Protein AF-A0A954SIQ0-F1 (afdb_monomer_lite)

pLDDT: mean 86.34, std 18.65, range [38.25, 98.69]

Foldseek 3Di:
DCPLCVVPVDPLSCLVQQADVNLVVQCVVPPQWDQDPVRDTGGSSVVSQVVSCVVPVHHHHNCVSCVPDDDDPVPPDDPDDDDDPPPPPDPDPPDDDDDDDD

Secondary structure (DSSP, 8-state):
-GGGGGT--SGGGGGGTSSHHHHHHHHHHH-SEEE-TTS-EEEHHHHHHHHHHHHHSS---HHHHHTT----GGGT--------------------------

Structure (mmCIF, N/CA/C/O backbone):
data_AF-A0A954SIQ0-F1
#
_entry.id   AF-A0A954SIQ0-F1
#
loop_
_atom_site.group_PDB
_atom_site.id
_atom_site.type_symbol
_atom_site.label_atom_id
_atom_site.label_alt_id
_atom_site.label_comp_id
_atom_site.label_asym_id
_atom_site.label_entity_id
_atom_site.label_seq_id
_atom_site.pdbx_PDB_ins_code
_atom_site.Cartn_x
_atom_site.Cartn_y
_atom_site.Cartn_z
_atom_site.occupancy
_atom_site.B_iso_or_equiv
_atom_site.auth_seq_id
_atom_site.auth_comp_id
_atom_site.auth_asym_id
_atom_site.auth_atom_id
_atom_site.pdbx_PDB_model_num
ATOM 1 N N . PHE A 1 1 ? 2.089 -3.536 4.806 1.00 94.75 1 PHE A N 1
ATOM 2 C CA . PHE A 1 1 ? 2.608 -2.656 3.739 1.00 94.75 1 PHE A CA 1
ATOM 3 C C . PHE A 1 1 ? 4.112 -2.829 3.559 1.00 94.75 1 PHE A C 1
ATOM 5 O O . PHE A 1 1 ? 4.518 -3.296 2.507 1.00 94.75 1 PHE A O 1
ATOM 12 N N . ASP A 1 2 ? 4.912 -2.597 4.599 1.00 95.38 2 ASP A N 1
ATOM 13 C CA . ASP A 1 2 ? 6.381 -2.521 4.506 1.00 95.38 2 ASP A CA 1
ATOM 14 C C . ASP A 1 2 ? 7.158 -3.841 4.370 1.00 95.38 2 ASP A C 1
ATOM 16 O O . ASP A 1 2 ? 8.360 -3.806 4.127 1.00 95.38 2 ASP A O 1
ATOM 20 N N . GLU A 1 3 ? 6.514 -5.006 4.485 1.00 96.31 3 GLU A N 1
ATOM 21 C CA . GLU A 1 3 ? 7.169 -6.313 4.272 1.00 96.31 3 GLU A CA 1
ATOM 22 C C . GLU A 1 3 ? 7.861 -6.406 2.898 1.00 96.31 3 GLU A C 1
ATOM 24 O O . GLU A 1 3 ? 8.896 -7.055 2.767 1.00 96.31 3 GLU A O 1
ATOM 29 N N . SER A 1 4 ? 7.367 -5.680 1.886 1.00 95.44 4 SER A N 1
ATOM 30 C CA . SER A 1 4 ? 7.996 -5.609 0.563 1.00 95.44 4 SER A CA 1
ATOM 31 C C . SER A 1 4 ? 9.417 -5.030 0.575 1.00 95.44 4 SER A C 1
ATOM 33 O O . SER A 1 4 ? 10.168 -5.261 -0.377 1.00 95.44 4 SER A O 1
ATOM 35 N N . LYS A 1 5 ? 9.838 -4.360 1.659 1.00 96.00 5 LYS A N 1
ATOM 36 C CA . LYS A 1 5 ? 11.234 -3.945 1.879 1.00 96.00 5 LYS A CA 1
ATOM 37 C C . LYS A 1 5 ? 12.209 -5.124 1.875 1.00 96.00 5 LYS A C 1
ATOM 39 O O . LYS A 1 5 ? 13.370 -4.932 1.527 1.00 96.00 5 LYS A O 1
ATOM 44 N N . ALA A 1 6 ? 11.744 -6.335 2.199 1.00 97.56 6 ALA A N 1
ATOM 45 C CA . ALA A 1 6 ? 12.550 -7.553 2.115 1.00 97.56 6 ALA A CA 1
ATOM 46 C C . ALA A 1 6 ? 12.983 -7.889 0.674 1.00 97.56 6 ALA A C 1
ATOM 48 O O . ALA A 1 6 ? 13.980 -8.578 0.479 1.00 97.56 6 ALA A O 1
ATOM 49 N N . HIS A 1 7 ? 12.256 -7.394 -0.333 1.00 95.50 7 HIS A N 1
ATOM 50 C CA . HIS A 1 7 ? 12.580 -7.586 -1.748 1.00 95.50 7 HIS A CA 1
ATOM 51 C C . HIS A 1 7 ? 13.289 -6.374 -2.361 1.00 95.50 7 HIS A C 1
ATOM 53 O O . HIS A 1 7 ? 14.096 -6.536 -3.275 1.00 95.50 7 HIS A O 1
ATOM 59 N N . LEU A 1 8 ? 12.992 -5.160 -1.878 1.00 96.12 8 LEU A N 1
ATOM 60 C CA . LEU A 1 8 ? 13.594 -3.920 -2.367 1.00 96.12 8 LEU A CA 1
ATOM 61 C C . LEU A 1 8 ? 13.600 -2.851 -1.265 1.00 96.12 8 LEU A C 1
ATOM 63 O O . LEU A 1 8 ? 12.553 -2.375 -0.855 1.00 96.12 8 LEU A O 1
ATOM 67 N N . ALA A 1 9 ? 14.769 -2.443 -0.774 1.00 96.06 9 ALA A N 1
ATOM 68 C CA . ALA A 1 9 ? 14.849 -1.606 0.431 1.00 96.06 9 ALA A CA 1
ATOM 69 C C . ALA A 1 9 ? 14.590 -0.096 0.208 1.00 96.06 9 ALA A C 1
ATOM 71 O O . ALA A 1 9 ? 14.543 0.663 1.174 1.00 96.06 9 ALA A O 1
ATOM 72 N N . ASP A 1 10 ? 14.421 0.364 -1.035 1.00 96.38 10 ASP A N 1
ATOM 73 C CA . ASP A 1 10 ? 14.153 1.774 -1.363 1.00 96.38 10 ASP A CA 1
ATOM 74 C C . ASP A 1 10 ? 12.661 2.057 -1.606 1.00 96.38 10 ASP A C 1
ATOM 76 O O . ASP A 1 10 ? 11.835 1.150 -1.545 1.00 96.38 10 ASP A O 1
ATOM 80 N N . PHE A 1 11 ? 12.291 3.313 -1.892 1.00 95.75 11 PHE A N 1
ATOM 81 C CA . PHE A 1 11 ? 10.890 3.742 -2.030 1.00 95.75 11 PHE A CA 1
ATOM 82 C C . PHE A 1 11 ? 10.072 2.927 -3.043 1.00 95.75 11 PHE A C 1
ATOM 84 O O . PHE A 1 11 ? 8.848 2.886 -2.935 1.00 95.75 11 PHE A O 1
ATOM 91 N N . ARG A 1 12 ? 10.708 2.270 -4.019 1.00 95.94 12 ARG A N 1
ATOM 92 C CA . ARG A 1 12 ? 10.012 1.515 -5.066 1.00 95.94 12 ARG A CA 1
ATOM 93 C C . ARG A 1 12 ? 9.266 0.301 -4.518 1.00 95.94 12 ARG A C 1
ATOM 95 O O . ARG A 1 12 ? 8.315 -0.133 -5.158 1.00 95.94 12 ARG A O 1
ATOM 102 N N . HIS A 1 13 ? 9.597 -0.207 -3.325 1.00 97.06 13 HIS A N 1
ATOM 103 C CA . HIS A 1 13 ? 8.784 -1.255 -2.683 1.00 97.06 13 HIS A CA 1
ATOM 104 C C . HIS A 1 13 ? 7.340 -0.826 -2.438 1.00 97.06 13 HIS A C 1
ATOM 106 O O . HIS A 1 13 ? 6.454 -1.678 -2.342 1.00 97.06 13 HIS A O 1
ATOM 112 N N . ARG A 1 14 ? 7.103 0.486 -2.324 1.00 97.31 14 ARG A N 1
ATOM 113 C CA . ARG A 1 14 ? 5.774 1.060 -2.134 1.00 97.31 14 ARG A CA 1
ATOM 114 C C . ARG A 1 14 ? 4.873 0.760 -3.333 1.00 97.31 14 ARG A C 1
ATOM 116 O O . ARG A 1 14 ? 3.689 0.518 -3.143 1.00 97.31 14 ARG A O 1
ATOM 123 N N . ALA A 1 15 ? 5.431 0.621 -4.538 1.00 96.94 15 ALA A N 1
ATOM 124 C CA . ALA A 1 15 ? 4.675 0.237 -5.729 1.00 96.94 15 ALA A CA 1
ATOM 125 C C . ALA A 1 15 ? 3.985 -1.135 -5.619 1.00 96.94 15 ALA A C 1
ATOM 127 O O . ALA A 1 15 ? 3.042 -1.382 -6.360 1.00 96.94 15 ALA A O 1
ATOM 128 N N . LEU A 1 16 ? 4.426 -2.016 -4.709 1.00 96.19 16 LEU A N 1
ATOM 129 C CA . LEU A 1 16 ? 3.815 -3.335 -4.517 1.00 96.19 16 LEU A CA 1
ATOM 130 C C . LEU A 1 16 ? 2.526 -3.304 -3.688 1.00 96.19 16 LEU A C 1
ATOM 132 O O . LEU A 1 16 ? 1.711 -4.212 -3.826 1.00 96.19 16 LEU A O 1
ATOM 136 N N . ARG A 1 17 ? 2.389 -2.362 -2.740 1.00 96.94 17 ARG A N 1
ATOM 137 C CA . ARG A 1 17 ? 1.290 -2.391 -1.751 1.00 96.94 17 ARG A CA 1
ATOM 138 C C . ARG A 1 17 ? 0.760 -1.019 -1.319 1.00 96.94 17 ARG A C 1
ATOM 140 O O . ARG A 1 17 ? -0.286 -0.967 -0.687 1.00 96.94 17 ARG A O 1
ATOM 147 N N . HIS A 1 18 ? 1.408 0.095 -1.648 1.00 98.12 18 HIS A N 1
ATOM 148 C CA . HIS A 1 18 ? 0.919 1.449 -1.356 1.00 98.12 18 HIS A CA 1
ATOM 149 C C . HIS A 1 18 ? 0.084 1.981 -2.517 1.00 98.12 18 HIS A C 1
ATOM 151 O O . HIS A 1 18 ? 0.475 2.924 -3.195 1.00 98.12 18 HIS A O 1
ATOM 157 N N . HIS A 1 19 ? -1.046 1.329 -2.769 1.00 98.19 19 HIS A N 1
ATOM 158 C CA . HIS A 1 19 ? -2.089 1.724 -3.717 1.00 98.19 19 HIS A CA 1
ATOM 159 C C . HIS A 1 19 ? -3.409 1.056 -3.306 1.00 98.19 19 HIS A C 1
ATOM 161 O O . HIS A 1 19 ? -3.430 0.243 -2.378 1.00 98.19 19 HIS A O 1
ATOM 167 N N . SER A 1 20 ? -4.504 1.363 -4.005 1.00 96.81 20 SER A N 1
ATOM 168 C CA . SER A 1 20 ? -5.841 0.832 -3.693 1.00 96.81 20 SER A CA 1
ATOM 169 C C . SER A 1 20 ? -5.865 -0.688 -3.470 1.00 96.81 20 SER A C 1
ATOM 171 O O . SER A 1 20 ? -6.249 -1.127 -2.394 1.00 96.81 20 SER A O 1
ATOM 173 N N . GLU A 1 21 ? -5.400 -1.503 -4.421 1.00 97.25 21 GLU A N 1
ATOM 174 C CA . GLU A 1 21 ? -5.366 -2.973 -4.267 1.00 97.25 21 GLU A CA 1
ATOM 175 C C . GLU A 1 21 ? -4.590 -3.448 -3.019 1.00 97.25 21 GLU A C 1
ATOM 177 O O . GLU A 1 21 ? -5.038 -4.380 -2.357 1.00 97.25 21 GLU A O 1
ATOM 182 N N . GLY A 1 22 ? -3.500 -2.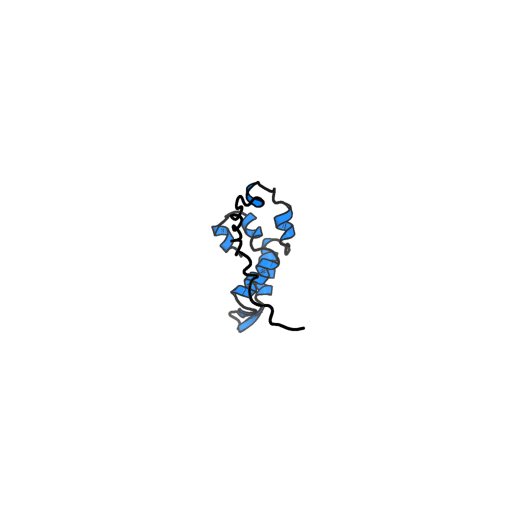788 -2.615 1.00 97.62 22 GLY A N 1
ATOM 183 C CA . GLY A 1 22 ? -2.788 -3.151 -1.384 1.00 97.62 22 GLY A CA 1
ATOM 184 C C . GLY A 1 22 ? -3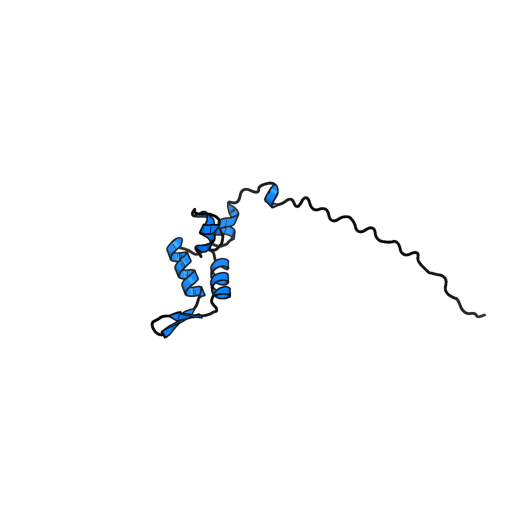.602 -2.912 -0.104 1.00 97.62 22 GLY A C 1
ATOM 185 O O . GLY A 1 22 ? -3.459 -3.654 0.868 1.00 97.62 22 GLY A O 1
ATOM 186 N N . ILE A 1 23 ? -4.519 -1.940 -0.115 1.00 98.44 23 ILE A N 1
ATOM 187 C CA . ILE A 1 23 ? -5.487 -1.708 0.971 1.00 98.44 23 ILE A CA 1
ATOM 188 C C . ILE A 1 23 ? -6.524 -2.839 1.017 1.00 98.44 23 ILE A C 1
ATOM 190 O O . ILE A 1 23 ? -6.851 -3.326 2.099 1.00 98.44 23 ILE A O 1
ATOM 194 N N . PHE A 1 24 ? -6.998 -3.307 -0.141 1.00 98.19 24 PHE A N 1
ATOM 195 C CA . PHE A 1 24 ? -7.884 -4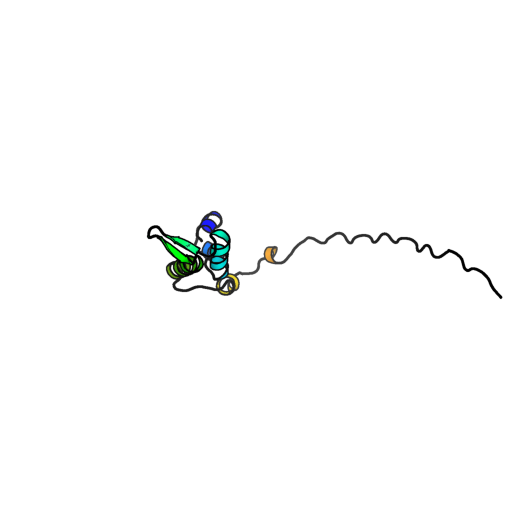.476 -0.210 1.00 98.19 24 PHE A CA 1
ATOM 196 C C . PHE A 1 24 ? -7.171 -5.759 0.228 1.00 98.19 24 PHE A C 1
ATOM 198 O O . PHE A 1 24 ? -7.757 -6.567 0.943 1.00 98.19 24 PHE A O 1
ATOM 205 N N . LEU A 1 25 ? -5.894 -5.925 -0.127 1.00 97.94 25 LEU A N 1
ATOM 206 C CA . LEU A 1 25 ? -5.079 -7.045 0.341 1.00 97.94 25 LEU A CA 1
ATOM 207 C C . LEU A 1 25 ? -4.910 -7.022 1.868 1.00 97.94 25 LEU A C 1
ATOM 209 O O . LEU A 1 25 ? -4.977 -8.070 2.503 1.00 97.94 25 LEU A O 1
ATOM 213 N N . CYS A 1 26 ? -4.730 -5.839 2.464 1.00 98.25 26 CYS A N 1
ATOM 214 C CA . CYS A 1 26 ? -4.694 -5.675 3.918 1.00 98.25 26 CYS A CA 1
ATOM 215 C C . CYS A 1 26 ? -5.976 -6.228 4.570 1.00 98.25 26 CYS A C 1
ATOM 217 O O . CYS A 1 26 ? -5.899 -7.051 5.478 1.00 98.25 26 CYS A O 1
ATOM 219 N N . GLU A 1 27 ? -7.152 -5.851 4.062 1.00 98.50 27 GLU A N 1
ATOM 220 C CA . GLU A 1 27 ? -8.429 -6.397 4.544 1.00 98.50 27 GLU A CA 1
ATOM 221 C C . GLU A 1 27 ? -8.545 -7.910 4.325 1.00 98.50 27 GLU A C 1
ATOM 223 O O . GLU A 1 27 ? -8.973 -8.629 5.221 1.00 98.50 27 GLU A O 1
ATOM 228 N N . ALA A 1 28 ? -8.131 -8.418 3.163 1.00 98.38 28 ALA A N 1
ATOM 229 C CA . ALA A 1 28 ? -8.191 -9.850 2.878 1.00 98.38 28 ALA A CA 1
ATOM 230 C C . ALA A 1 28 ? -7.345 -10.685 3.859 1.00 98.38 28 ALA A C 1
ATOM 232 O O . ALA A 1 28 ? -7.714 -11.811 4.181 1.00 98.38 28 ALA A O 1
ATOM 233 N N . ILE A 1 29 ? -6.227 -10.134 4.345 1.00 98.00 29 ILE A N 1
ATOM 234 C CA . ILE A 1 29 ? -5.324 -10.804 5.290 1.00 98.00 29 ILE A CA 1
ATOM 235 C C . ILE A 1 29 ? -5.827 -10.692 6.735 1.00 98.00 29 ILE A C 1
ATOM 237 O O . ILE A 1 29 ? -5.786 -11.674 7.473 1.00 98.00 29 ILE A O 1
ATOM 241 N N . PHE A 1 30 ? -6.275 -9.507 7.157 1.00 97.81 30 PHE A N 1
ATOM 242 C CA . PHE A 1 30 ? -6.596 -9.231 8.565 1.00 97.81 30 PHE A CA 1
ATOM 243 C C . PHE A 1 30 ? -8.098 -9.264 8.887 1.00 97.81 30 PHE A C 1
ATOM 245 O O . PHE A 1 30 ? -8.476 -9.130 10.050 1.00 97.81 30 PHE A O 1
ATOM 252 N N . GLY A 1 31 ? -8.953 -9.462 7.884 1.00 98.50 31 GLY A N 1
ATOM 253 C CA . GLY A 1 31 ? -10.407 -9.415 8.002 1.00 98.50 31 GLY A CA 1
ATOM 254 C C . GLY A 1 31 ? -10.985 -8.016 7.771 1.00 98.50 31 GLY A C 1
ATOM 255 O O . GLY A 1 31 ? -10.272 -7.038 7.567 1.00 98.50 31 GLY A O 1
ATOM 256 N N . THR A 1 32 ? -12.315 -7.906 7.809 1.00 98.50 32 THR A N 1
ATOM 257 C CA . THR A 1 32 ? -13.039 -6.648 7.540 1.00 98.50 32 THR A CA 1
ATOM 258 C C . THR A 1 32 ? -12.841 -5.598 8.630 1.00 98.50 32 THR A C 1
ATOM 260 O O . THR A 1 32 ? -12.858 -4.393 8.371 1.00 98.50 32 THR A O 1
ATOM 263 N N . THR A 1 33 ? -12.653 -6.047 9.868 1.00 98.69 33 THR A N 1
ATOM 264 C CA . THR A 1 33 ? -12.542 -5.196 11.053 1.00 98.69 33 THR A CA 1
ATOM 265 C C . THR A 1 33 ? -11.538 -5.767 12.040 1.00 98.69 33 THR A C 1
ATOM 267 O O . THR A 1 33 ? -11.408 -6.983 12.153 1.00 98.69 33 THR A O 1
ATOM 270 N N . LEU A 1 34 ? -10.916 -4.890 12.821 1.00 97.69 34 LEU A N 1
ATOM 271 C CA . LEU A 1 34 ? -10.128 -5.231 14.002 1.00 97.69 34 LEU A CA 1
ATOM 272 C C . LEU A 1 34 ? -10.695 -4.519 15.233 1.00 97.69 34 LEU A C 1
ATOM 274 O O . LEU A 1 34 ? -11.313 -3.463 15.106 1.00 97.69 34 LEU A O 1
ATOM 278 N N . THR A 1 35 ? -10.476 -5.074 16.422 1.00 98.25 35 THR A N 1
ATOM 279 C CA . THR A 1 35 ? -10.811 -4.406 17.686 1.00 98.25 35 THR A CA 1
ATOM 280 C C . THR A 1 35 ? -9.532 -3.852 18.297 1.00 98.25 35 THR A C 1
ATOM 282 O O . THR A 1 35 ? -8.578 -4.601 18.506 1.00 98.25 35 THR A O 1
ATOM 285 N N . ASN A 1 36 ? -9.485 -2.545 18.553 1.00 96.56 36 ASN A N 1
ATOM 286 C CA . ASN A 1 36 ? -8.318 -1.916 19.172 1.00 96.56 36 ASN A CA 1
ATOM 287 C C . ASN A 1 36 ? -8.283 -2.147 20.702 1.00 96.56 36 ASN A C 1
ATOM 289 O O . ASN A 1 36 ? -9.203 -2.724 21.284 1.00 96.56 36 ASN A O 1
ATOM 293 N N . SER A 1 37 ? -7.234 -1.659 21.371 1.00 97.44 37 SER A N 1
ATOM 294 C CA . SER A 1 37 ? -7.070 -1.771 22.831 1.00 97.44 37 SER A CA 1
ATOM 295 C C . SER A 1 37 ? -8.165 -1.076 23.647 1.00 97.44 37 SER A C 1
ATOM 297 O O . SER A 1 37 ? -8.388 -1.445 24.795 1.00 97.44 37 SER A O 1
ATOM 299 N N . ASP A 1 38 ? -8.868 -0.107 23.058 1.00 97.94 38 ASP A N 1
ATOM 300 C CA . ASP A 1 38 ? -9.981 0.607 23.694 1.00 97.94 38 ASP A CA 1
ATOM 301 C C . ASP A 1 38 ? -11.328 -0.113 23.495 1.00 97.94 38 ASP A C 1
ATOM 303 O O . ASP A 1 38 ? -12.383 0.447 23.794 1.00 97.94 38 ASP A O 1
ATOM 307 N N . GLY A 1 39 ? -11.324 -1.323 22.923 1.00 98.12 39 GLY A N 1
ATOM 308 C CA . GLY A 1 39 ? -12.535 -2.086 22.617 1.00 98.12 39 GLY A CA 1
ATOM 309 C C . GLY A 1 39 ? -13.328 -1.559 21.416 1.00 98.12 39 GLY A C 1
ATOM 310 O O . GLY A 1 39 ? -14.465 -1.979 21.203 1.00 98.12 39 GLY A O 1
ATOM 311 N N . LYS A 1 40 ? -12.764 -0.646 20.615 1.00 98.25 40 LYS A N 1
ATOM 312 C CA . LYS A 1 40 ? -13.435 -0.089 19.433 1.00 98.25 40 LYS A CA 1
ATOM 313 C C . LYS A 1 40 ? -13.216 -0.980 18.220 1.00 98.25 40 LYS A C 1
ATOM 315 O O . LYS A 1 40 ? -12.082 -1.337 17.908 1.00 98.25 40 LYS A O 1
ATOM 320 N N . VAL A 1 41 ? -14.300 -1.271 17.505 1.00 98.50 41 VAL A N 1
ATOM 321 C CA . VAL A 1 41 ? -14.274 -1.980 16.220 1.00 98.50 41 VAL A CA 1
ATOM 322 C C . VAL A 1 41 ? -13.929 -0.989 15.110 1.00 98.50 41 VAL A C 1
ATOM 324 O O . VAL A 1 41 ? -14.654 -0.019 14.892 1.00 98.50 41 VAL A O 1
ATOM 327 N N . ILE A 1 42 ? -12.821 -1.227 14.413 1.00 98.38 42 ILE A N 1
ATOM 328 C CA . ILE A 1 42 ? -12.265 -0.358 13.373 1.00 98.38 42 ILE A CA 1
ATOM 329 C C . ILE A 1 42 ? -12.203 -1.131 12.049 1.00 98.38 42 ILE A C 1
ATOM 331 O O . ILE A 1 42 ? -11.697 -2.255 12.035 1.00 98.38 42 ILE A O 1
ATOM 335 N N . PRO A 1 43 ? -12.658 -0.560 10.920 1.00 98.62 43 PRO A N 1
ATOM 336 C CA . PRO A 1 43 ? -12.469 -1.173 9.609 1.00 98.62 43 PRO A CA 1
ATOM 337 C C . PRO A 1 43 ? -10.983 -1.306 9.255 1.00 98.62 43 PRO A C 1
ATOM 339 O O . PRO A 1 43 ? -10.233 -0.334 9.345 1.00 98.62 43 PRO A O 1
ATOM 342 N N . VAL A 1 44 ? -10.546 -2.476 8.785 1.00 98.69 44 VAL A N 1
ATOM 343 C CA . VAL A 1 44 ? -9.131 -2.686 8.414 1.00 98.69 44 VAL A CA 1
ATOM 344 C C . VAL A 1 44 ? -8.724 -1.797 7.240 1.00 98.69 44 VAL A C 1
ATOM 346 O O . VAL A 1 44 ? -7.628 -1.232 7.238 1.00 98.69 44 VAL A O 1
ATOM 349 N N . ARG A 1 45 ? -9.624 -1.592 6.268 1.00 98.25 45 ARG A N 1
ATOM 350 C CA . ARG A 1 45 ? -9.368 -0.678 5.144 1.00 98.25 45 ARG A CA 1
ATOM 351 C C . ARG A 1 45 ? -9.093 0.747 5.602 1.00 98.25 45 ARG A C 1
ATOM 353 O O . ARG A 1 45 ? -8.218 1.378 5.029 1.00 98.25 45 ARG A O 1
ATOM 360 N N . PHE A 1 46 ? -9.757 1.222 6.657 1.00 98.38 46 PHE A N 1
ATOM 361 C CA . PHE A 1 46 ? -9.505 2.558 7.202 1.00 98.38 46 PHE A CA 1
ATOM 362 C C . PHE A 1 46 ? -8.054 2.699 7.683 1.00 98.38 46 PHE A C 1
ATOM 364 O O . PHE A 1 46 ? -7.391 3.683 7.369 1.00 98.38 46 PHE A O 1
ATOM 371 N N . VAL A 1 47 ? -7.526 1.679 8.366 1.00 98.31 47 VAL A N 1
ATOM 372 C CA . VAL A 1 47 ? -6.116 1.642 8.787 1.00 98.31 47 VAL A CA 1
ATOM 373 C C . VAL A 1 47 ? -5.180 1.616 7.576 1.00 98.31 47 VAL A C 1
ATOM 375 O O . VAL A 1 47 ? -4.188 2.339 7.552 1.00 98.31 47 VAL A O 1
ATOM 378 N N . GLY A 1 48 ? -5.506 0.827 6.547 1.00 98.44 48 GLY A N 1
ATOM 379 C CA . GLY A 1 48 ? -4.734 0.784 5.303 1.00 98.44 48 GLY A CA 1
ATOM 380 C C . GLY A 1 48 ? -4.729 2.116 4.542 1.00 98.44 48 GLY A C 1
ATOM 381 O O . GLY A 1 48 ? -3.678 2.561 4.090 1.00 98.44 48 GLY A O 1
ATOM 382 N N . GLU A 1 49 ? -5.880 2.779 4.424 1.00 98.62 49 GLU A N 1
ATOM 383 C CA . GLU A 1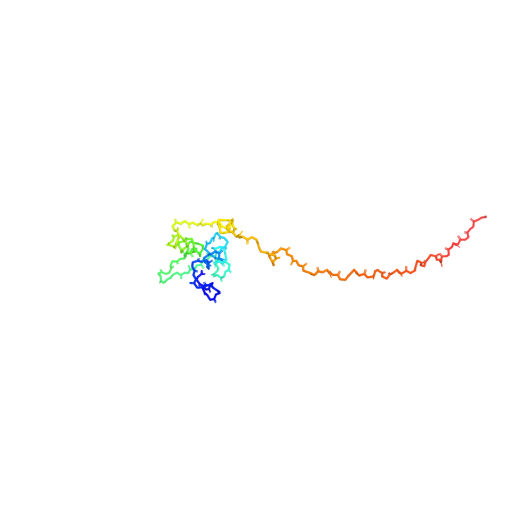 49 ? -5.996 4.105 3.810 1.00 98.62 49 GLU A CA 1
ATOM 384 C C . GLU A 1 49 ? -5.183 5.153 4.564 1.00 98.62 49 GLU A C 1
ATOM 386 O O . GLU A 1 49 ? -4.480 5.942 3.932 1.00 98.62 49 GLU A O 1
ATOM 391 N N . GLN A 1 50 ? -5.279 5.155 5.896 1.00 98.56 50 GLN A N 1
ATOM 392 C CA . GLN A 1 50 ? -4.521 6.064 6.746 1.00 98.56 50 GLN A CA 1
ATOM 393 C C . GLN A 1 50 ? -3.016 5.846 6.560 1.00 98.56 50 GLN A C 1
ATOM 395 O O . GLN A 1 50 ? -2.313 6.796 6.238 1.00 98.56 50 GLN A O 1
ATOM 400 N N . HIS A 1 51 ? -2.549 4.592 6.633 1.00 98.38 51 HIS A N 1
ATOM 401 C CA . HIS A 1 51 ? -1.146 4.225 6.399 1.00 98.38 51 HIS A CA 1
ATOM 402 C C . HIS A 1 51 ? -0.624 4.777 5.067 1.00 98.38 51 HIS A C 1
ATOM 404 O O . HIS A 1 51 ? 0.427 5.411 5.013 1.00 98.38 51 HIS A O 1
ATOM 410 N N . VAL A 1 52 ? -1.357 4.548 3.971 1.00 98.50 52 VAL A N 1
ATOM 411 C CA . VAL A 1 52 ? -0.927 4.989 2.634 1.00 98.50 52 VAL A CA 1
ATOM 412 C C . VAL A 1 52 ? -0.926 6.516 2.520 1.00 98.50 52 VAL A C 1
ATOM 414 O O . VAL A 1 52 ? 0.004 7.077 1.940 1.00 98.50 52 VAL A O 1
ATOM 417 N N . LYS A 1 53 ? -1.927 7.198 3.090 1.00 98.62 53 LYS A N 1
ATOM 418 C CA . LYS A 1 53 ? -1.992 8.668 3.112 1.00 98.62 53 LYS A CA 1
ATOM 419 C C . LYS A 1 53 ? -0.881 9.285 3.962 1.00 98.62 53 LYS A C 1
ATOM 421 O O . LYS A 1 53 ? -0.325 10.289 3.537 1.00 98.62 53 LYS A O 1
ATOM 426 N N . ASP A 1 54 ? -0.520 8.690 5.093 1.00 98.50 54 ASP A N 1
ATOM 427 C CA . ASP A 1 54 ? 0.587 9.176 5.928 1.00 98.50 54 ASP A CA 1
ATOM 428 C C . ASP A 1 54 ? 1.937 9.044 5.212 1.00 98.50 54 ASP A C 1
ATOM 430 O O . ASP A 1 54 ? 2.808 9.901 5.347 1.00 98.50 54 ASP A O 1
ATOM 434 N N . ASP A 1 55 ? 2.095 8.000 4.398 1.00 97.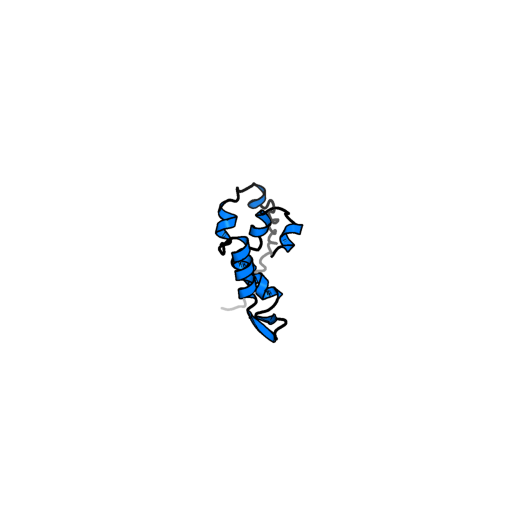56 55 ASP A N 1
ATOM 435 C CA . ASP A 1 55 ? 3.315 7.755 3.632 1.00 97.56 55 ASP A CA 1
ATOM 436 C C . ASP A 1 55 ? 3.445 8.623 2.366 1.00 97.56 55 ASP A C 1
ATOM 438 O O . ASP A 1 55 ? 4.563 8.979 1.984 1.00 97.56 55 ASP A O 1
ATOM 442 N N . LEU A 1 56 ? 2.335 8.910 1.673 1.00 97.88 56 LEU A N 1
ATOM 443 C CA . LEU A 1 56 ? 2.349 9.490 0.318 1.00 97.88 56 LEU A CA 1
ATOM 444 C C . LEU A 1 56 ? 1.542 10.788 0.164 1.00 97.88 56 LEU A C 1
ATOM 446 O O . LEU A 1 56 ? 1.622 11.434 -0.879 1.00 97.88 56 LEU A O 1
ATOM 450 N N . GLY A 1 57 ? 0.729 11.163 1.150 1.00 98.31 57 GLY A N 1
ATOM 451 C CA . GLY A 1 57 ? -0.208 12.292 1.092 1.00 98.31 57 GLY A CA 1
ATOM 452 C C . GLY A 1 57 ? -1.496 12.023 0.300 1.00 98.31 57 GLY A C 1
ATOM 453 O O . GLY A 1 57 ? -2.438 12.808 0.375 1.00 98.31 57 GLY A O 1
ATOM 454 N N . TRP A 1 58 ? -1.570 10.918 -0.446 1.00 98.38 58 TRP A N 1
ATOM 455 C CA . TRP A 1 58 ? -2.740 10.483 -1.216 1.00 98.38 58 TRP A CA 1
ATOM 456 C C . TRP A 1 58 ? -2.665 8.974 -1.501 1.00 98.38 58 TRP A C 1
ATOM 458 O O . TRP A 1 58 ? -1.654 8.335 -1.221 1.00 98.38 58 TRP A O 1
ATOM 468 N N . ILE A 1 59 ? -3.736 8.388 -2.045 1.00 98.44 59 ILE A N 1
ATOM 469 C CA . ILE A 1 59 ? -3.776 6.962 -2.403 1.00 98.44 59 ILE A CA 1
ATOM 470 C C . ILE A 1 59 ? -3.596 6.829 -3.920 1.00 98.44 59 ILE A C 1
ATOM 472 O O . ILE A 1 59 ? -4.544 7.123 -4.652 1.00 98.44 59 ILE A O 1
ATOM 476 N N . PRO A 1 60 ? -2.428 6.372 -4.407 1.00 97.81 60 PRO A N 1
ATOM 477 C CA . PRO A 1 60 ? -2.230 6.130 -5.827 1.00 97.81 60 PRO A CA 1
ATOM 478 C C . PRO A 1 60 ? -2.984 4.889 -6.302 1.00 97.81 60 PRO A C 1
ATOM 480 O O . PRO A 1 60 ? -3.355 3.992 -5.535 1.00 97.81 60 PRO A O 1
ATOM 483 N N . THR A 1 61 ? -3.187 4.822 -7.609 1.00 96.62 61 THR A N 1
ATOM 484 C CA . THR A 1 61 ? -3.605 3.612 -8.310 1.00 96.62 61 THR A CA 1
ATOM 485 C C . THR A 1 61 ? -2.385 2.777 -8.697 1.00 96.62 61 THR A C 1
ATOM 487 O O . THR A 1 61 ? -1.256 3.265 -8.743 1.00 96.62 61 THR A O 1
ATOM 490 N N . VAL A 1 62 ? -2.602 1.508 -9.052 1.00 95.75 62 VAL A N 1
ATOM 491 C CA . VAL A 1 62 ? -1.544 0.669 -9.642 1.00 95.75 62 VAL A CA 1
ATOM 492 C C . VAL A 1 62 ? -0.981 1.317 -10.914 1.00 95.75 62 VAL A C 1
ATOM 494 O O . VAL A 1 62 ? 0.226 1.308 -11.138 1.00 95.75 62 VAL A O 1
ATOM 497 N N . LYS A 1 63 ? -1.838 1.948 -11.729 1.00 96.94 63 LYS A N 1
ATOM 498 C CA . LYS A 1 63 ? -1.424 2.646 -12.953 1.00 96.94 63 LYS A CA 1
ATOM 499 C C . LYS A 1 63 ? -0.391 3.738 -12.667 1.00 96.94 63 LYS A C 1
ATOM 501 O O . LYS A 1 63 ? 0.565 3.850 -13.431 1.00 96.94 63 LYS A O 1
ATOM 506 N N . ASP A 1 64 ? -0.558 4.503 -11.588 1.00 96.69 64 ASP A N 1
ATOM 507 C CA . ASP A 1 64 ? 0.345 5.611 -11.253 1.00 96.69 64 ASP A CA 1
ATOM 508 C C . ASP A 1 64 ? 1.786 5.136 -11.036 1.00 96.69 64 ASP A C 1
ATOM 510 O O . ASP A 1 64 ? 2.731 5.821 -11.426 1.00 96.69 64 ASP A O 1
ATOM 514 N N . TRP A 1 65 ? 1.944 3.923 -10.502 1.00 95.62 65 TRP A N 1
ATOM 515 C CA . TRP A 1 65 ? 3.231 3.247 -10.373 1.00 95.62 65 TRP A CA 1
ATOM 516 C C . TRP A 1 65 ? 3.721 2.645 -11.695 1.00 95.62 65 TRP A C 1
ATOM 518 O O . TRP A 1 65 ? 4.869 2.859 -12.091 1.00 95.62 65 TRP A O 1
ATOM 528 N N . LEU A 1 66 ? 2.868 1.884 -12.390 1.00 95.19 66 LEU A N 1
ATOM 529 C CA . LEU A 1 66 ? 3.282 1.094 -13.555 1.00 95.19 66 LEU A CA 1
ATOM 530 C C . LEU A 1 66 ? 3.551 1.937 -14.809 1.00 95.19 66 LEU A C 1
ATOM 532 O O . LEU A 1 66 ? 4.337 1.514 -15.655 1.00 95.19 66 LEU A O 1
ATOM 536 N N . GLN A 1 67 ? 2.952 3.128 -14.936 1.00 96.31 67 GLN A N 1
ATOM 537 C CA . GLN A 1 67 ? 3.095 3.978 -16.130 1.00 96.31 67 GLN A CA 1
ATOM 538 C C . GLN A 1 67 ? 4.539 4.432 -16.408 1.00 96.31 67 GLN A C 1
ATOM 540 O O . GLN A 1 67 ? 4.842 4.867 -17.516 1.00 96.31 67 GLN A O 1
ATOM 545 N N . HIS A 1 68 ? 5.434 4.324 -15.423 1.00 93.56 68 HIS A N 1
ATOM 546 C CA . HIS A 1 68 ? 6.843 4.698 -15.551 1.00 93.56 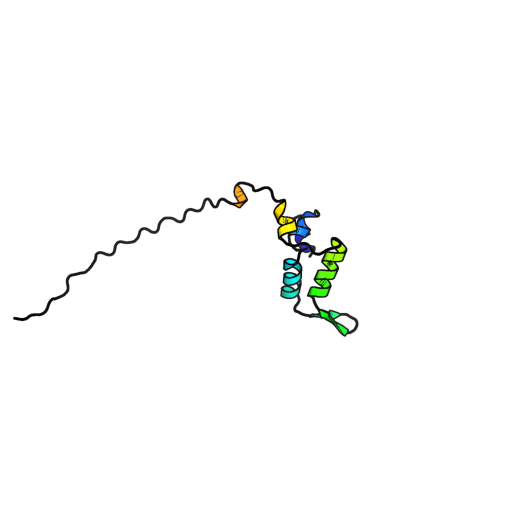68 HIS A CA 1
ATOM 547 C C . HIS A 1 68 ? 7.783 3.507 -15.801 1.00 93.56 68 HIS A C 1
ATOM 549 O O . HIS A 1 68 ? 8.988 3.710 -15.978 1.00 93.56 68 HIS A O 1
ATOM 555 N N . ILE A 1 69 ? 7.271 2.270 -15.836 1.00 94.88 69 ILE A N 1
ATOM 556 C CA . ILE A 1 69 ? 8.083 1.084 -16.131 1.00 94.88 69 ILE A CA 1
ATOM 557 C C . ILE A 1 69 ? 8.560 1.139 -17.582 1.00 94.88 69 ILE A C 1
ATOM 559 O O . ILE A 1 69 ? 7.762 1.240 -18.509 1.00 94.88 69 ILE A O 1
ATOM 563 N N . GLN A 1 70 ? 9.873 1.012 -17.775 1.00 95.38 70 GLN A N 1
ATOM 564 C CA . GLN A 1 70 ? 10.481 0.865 -19.095 1.00 95.38 70 GLN A CA 1
ATOM 565 C C . GLN A 1 70 ? 10.504 -0.617 -19.486 1.00 95.38 70 GLN A C 1
ATOM 567 O O . GLN A 1 70 ? 11.243 -1.383 -18.853 1.00 95.38 70 GLN A O 1
ATOM 572 N N . PRO A 1 71 ? 9.734 -1.046 -20.507 1.00 92.88 71 PRO A N 1
ATOM 573 C CA . PRO A 1 71 ? 9.649 -2.451 -20.879 1.00 92.88 71 PRO A CA 1
ATOM 574 C C . PRO A 1 71 ? 11.021 -3.041 -21.207 1.00 92.88 71 PRO A C 1
ATOM 576 O O . PRO A 1 71 ? 11.785 -2.476 -21.986 1.00 92.88 71 PRO A O 1
ATOM 579 N N . GLN A 1 72 ? 11.319 -4.202 -20.630 1.00 93.00 72 GLN A N 1
ATOM 580 C CA . GLN A 1 72 ? 12.524 -4.975 -20.920 1.00 93.00 72 GLN A CA 1
ATOM 581 C C . GLN A 1 72 ? 12.160 -6.268 -21.661 1.00 93.00 72 GLN A C 1
ATOM 583 O O . GLN A 1 72 ? 11.050 -6.777 -21.482 1.00 93.00 72 GLN A O 1
ATOM 588 N N . PRO A 1 73 ? 13.076 -6.858 -22.455 1.00 89.31 73 PRO A N 1
ATOM 589 C CA . PRO A 1 73 ? 12.777 -8.059 -23.240 1.00 89.31 73 PRO A CA 1
ATOM 590 C C . PRO A 1 73 ? 12.203 -9.233 -22.430 1.00 89.31 73 PRO A C 1
ATOM 592 O O . PRO A 1 73 ? 11.373 -9.980 -22.944 1.00 89.31 73 PRO A O 1
ATOM 595 N N . TRP A 1 74 ? 12.601 -9.377 -21.163 1.00 88.50 74 TRP A N 1
ATOM 596 C CA . TRP A 1 74 ? 12.129 -10.439 -20.270 1.00 88.50 74 TRP A CA 1
ATOM 597 C C . TRP A 1 74 ? 10.691 -10.237 -19.759 1.00 88.50 74 TRP A C 1
ATOM 599 O O . TRP A 1 74 ? 10.090 -11.185 -19.268 1.00 88.50 74 TRP A O 1
ATOM 609 N N . MET A 1 75 ? 10.117 -9.034 -19.887 1.00 90.12 75 MET A N 1
ATOM 610 C CA . MET A 1 75 ? 8.790 -8.698 -19.345 1.00 90.12 75 MET A CA 1
ATOM 611 C C . MET A 1 75 ? 7.621 -9.131 -20.245 1.00 90.12 75 MET A C 1
ATOM 613 O O . MET A 1 75 ? 6.475 -9.087 -19.815 1.00 90.12 75 MET A O 1
ATOM 617 N N . SER A 1 76 ? 7.879 -9.493 -21.506 1.00 82.38 76 SER A N 1
ATOM 618 C CA . SER A 1 76 ? 6.823 -9.716 -22.514 1.00 82.38 76 SER A CA 1
ATOM 619 C C . SER A 1 76 ? 7.049 -10.923 -23.425 1.00 82.38 76 SER A C 1
ATOM 621 O O . SER A 1 76 ? 6.184 -11.250 -24.236 1.00 82.38 76 SER A O 1
ATOM 623 N N . ARG A 1 77 ? 8.195 -11.608 -23.315 1.00 77.56 77 ARG A N 1
ATOM 624 C CA . ARG A 1 77 ? 8.528 -12.762 -24.158 1.00 77.56 77 ARG A CA 1
ATOM 625 C C . ARG A 1 77 ? 8.611 -14.029 -23.324 1.00 77.56 77 ARG A C 1
ATOM 627 O O . ARG A 1 77 ? 9.570 -14.224 -22.585 1.00 77.56 77 ARG A O 1
ATOM 634 N N . THR A 1 78 ? 7.655 -14.932 -23.511 1.00 64.50 78 THR A N 1
ATOM 635 C CA . THR A 1 78 ? 7.804 -16.322 -23.081 1.00 64.50 78 THR A CA 1
ATOM 636 C C . THR A 1 78 ? 8.480 -17.098 -24.220 1.00 64.50 78 THR A C 1
ATOM 638 O O . THR A 1 78 ? 7.894 -17.212 -25.294 1.00 64.50 78 THR A O 1
ATOM 641 N N . PRO A 1 79 ? 9.696 -17.653 -24.047 1.00 64.62 79 PRO A N 1
ATOM 642 C CA . PRO A 1 79 ? 10.300 -18.545 -25.046 1.00 64.62 79 PRO A CA 1
ATOM 643 C C . PRO A 1 79 ? 9.571 -19.898 -25.151 1.00 64.62 79 PRO A C 1
ATOM 645 O O . PRO A 1 79 ? 9.905 -20.722 -26.001 1.00 64.62 79 PRO A O 1
ATOM 648 N N . TYR A 1 80 ? 8.575 -20.136 -24.294 1.00 71.31 80 TYR A N 1
ATOM 649 C CA . TYR A 1 80 ? 7.797 -21.363 -24.254 1.00 71.31 80 TYR A CA 1
ATOM 650 C C . TYR A 1 80 ? 6.870 -21.468 -25.471 1.00 71.31 80 TYR A C 1
ATOM 652 O O . TYR A 1 80 ? 5.827 -20.819 -25.546 1.00 71.31 80 TYR A O 1
ATOM 660 N N . LYS A 1 81 ? 7.255 -22.322 -26.421 1.00 70.12 81 LYS A N 1
ATOM 661 C CA . LYS A 1 81 ? 6.354 -22.885 -27.427 1.00 70.12 81 LYS A CA 1
ATOM 662 C C . LYS A 1 81 ? 5.948 -24.276 -26.935 1.00 70.12 81 LYS A C 1
ATOM 664 O O . LYS A 1 81 ? 6.825 -25.142 -26.897 1.00 70.12 81 LYS A O 1
ATOM 669 N N . PRO A 1 82 ? 4.684 -24.519 -26.539 1.00 70.94 82 PRO A N 1
ATOM 670 C CA . PRO A 1 82 ? 4.253 -25.879 -26.251 1.00 70.94 82 PRO A CA 1
ATOM 671 C C . PRO A 1 82 ? 4.469 -26.727 -27.508 1.00 70.94 82 PRO A C 1
ATOM 673 O O . PRO A 1 82 ? 4.179 -26.278 -28.622 1.00 70.94 82 PRO A O 1
ATOM 676 N N . ALA A 1 83 ? 5.027 -27.928 -27.341 1.00 72.12 83 ALA A N 1
ATOM 677 C CA . ALA A 1 83 ? 5.127 -28.881 -28.435 1.00 72.12 83 ALA A CA 1
ATOM 678 C C . ALA A 1 83 ? 3.718 -29.080 -29.003 1.00 72.12 83 ALA A C 1
ATOM 680 O O . ALA A 1 83 ? 2.780 -29.356 -28.255 1.00 72.12 83 ALA A O 1
ATOM 681 N N . ARG A 1 84 ? 3.561 -28.870 -30.314 1.00 68.56 84 ARG A N 1
ATOM 682 C CA . ARG A 1 84 ? 2.301 -29.115 -31.018 1.00 68.56 84 ARG A CA 1
ATOM 683 C C . ARG A 1 84 ? 1.944 -30.571 -30.725 1.00 68.56 84 ARG A C 1
ATOM 685 O O . ARG A 1 84 ? 2.710 -31.452 -31.110 1.00 68.56 84 ARG A O 1
ATOM 692 N N . SER A 1 85 ? 0.867 -30.818 -29.979 1.00 61.00 85 SER A N 1
ATOM 693 C CA . SER A 1 85 ? 0.386 -32.177 -29.751 1.00 61.00 85 SER A CA 1
ATOM 694 C C . SER A 1 85 ? 0.174 -32.794 -31.125 1.00 61.00 85 SER A C 1
ATOM 696 O O . SER A 1 85 ? -0.635 -32.283 -31.903 1.00 61.00 85 SER A O 1
ATOM 698 N N . VAL A 1 86 ? 0.946 -33.827 -31.453 1.00 60.56 86 VAL A N 1
ATOM 699 C CA . VAL A 1 86 ? 0.666 -34.656 -32.619 1.00 60.56 86 VAL A CA 1
ATOM 700 C C . VAL A 1 86 ? -0.718 -35.227 -32.353 1.00 60.56 86 VAL A C 1
ATOM 702 O O . VAL A 1 86 ? -0.891 -36.011 -31.423 1.00 60.56 86 VAL A O 1
ATOM 705 N N . SER A 1 87 ? -1.721 -34.746 -33.084 1.00 58.06 87 SER A N 1
ATOM 706 C CA . SER A 1 87 ? -3.011 -35.414 -33.133 1.00 58.06 87 SER A CA 1
ATOM 707 C C . SER A 1 87 ? -2.726 -36.821 -33.633 1.00 58.06 87 SER A C 1
ATOM 709 O O . SER A 1 87 ? -2.283 -36.987 -34.768 1.00 58.06 87 SER A O 1
ATOM 711 N N . SER A 1 88 ? -2.901 -37.821 -32.772 1.00 53.66 88 SER A N 1
ATOM 712 C CA . SER A 1 88 ? -3.031 -39.194 -33.228 1.00 53.66 88 SER A CA 1
ATOM 713 C C . SER A 1 88 ? -4.260 -39.223 -34.131 1.00 53.66 88 SER A C 1
ATOM 715 O O . SER A 1 88 ? -5.387 -39.125 -33.646 1.00 53.66 88 SER A O 1
ATOM 717 N N . GLU A 1 89 ? -4.032 -39.256 -35.441 1.00 47.31 89 GLU A N 1
ATOM 718 C CA . GLU A 1 89 ? -5.048 -39.639 -36.411 1.00 47.31 89 GLU A CA 1
ATOM 719 C C . GLU A 1 89 ? -5.492 -41.051 -36.027 1.00 47.31 89 GLU A C 1
ATOM 721 O O . GLU A 1 89 ? -4.757 -42.023 -36.195 1.00 47.31 89 GLU A O 1
ATOM 726 N N . PHE A 1 90 ? -6.665 -41.149 -35.407 1.00 52.50 90 PHE A N 1
ATOM 727 C CA . PHE A 1 90 ? -7.370 -42.414 -35.313 1.00 52.50 90 PHE A CA 1
ATOM 728 C C . PHE A 1 90 ? -7.896 -42.720 -36.722 1.00 52.50 90 PHE A C 1
ATOM 730 O O . PHE A 1 90 ? -8.547 -41.846 -37.302 1.00 52.50 90 PHE A O 1
ATOM 737 N N . PRO A 1 91 ? -7.603 -43.898 -37.303 1.00 47.28 91 PRO A N 1
ATOM 738 C CA . PRO A 1 91 ? -8.237 -44.302 -38.546 1.00 47.28 91 PRO A CA 1
ATOM 739 C C . PRO A 1 91 ? -9.748 -44.395 -38.323 1.00 47.28 91 PRO A C 1
ATOM 741 O O . PRO A 1 91 ? -10.199 -44.954 -37.324 1.00 47.28 91 PRO A O 1
ATOM 744 N N . ASP A 1 92 ? -10.504 -43.814 -39.246 1.00 46.66 92 ASP A N 1
ATOM 745 C CA . ASP A 1 92 ? -11.959 -43.871 -39.288 1.00 46.66 92 ASP A CA 1
ATOM 746 C C . ASP A 1 92 ? -12.406 -45.323 -39.534 1.00 46.66 92 ASP A C 1
ATOM 748 O O . ASP A 1 92 ? -12.246 -45.849 -40.635 1.00 46.66 92 ASP A O 1
ATOM 752 N N . GLU A 1 93 ? -12.931 -45.999 -38.507 1.00 51.50 93 GLU A N 1
ATOM 753 C CA . GLU A 1 93 ? -13.664 -47.256 -38.689 1.00 51.50 93 GLU A CA 1
ATOM 754 C C . GLU A 1 93 ? -15.066 -46.936 -39.223 1.00 51.50 93 GLU A C 1
ATOM 756 O O . GLU A 1 93 ? -16.059 -46.951 -38.495 1.00 51.50 93 GLU A O 1
ATOM 761 N N . THR A 1 94 ? -15.159 -46.651 -40.521 1.00 49.06 94 THR A N 1
ATOM 762 C CA . THR A 1 94 ? -16.424 -46.701 -41.260 1.00 49.06 94 THR A CA 1
ATOM 763 C C . THR A 1 94 ? -16.481 -47.957 -42.116 1.00 49.06 94 THR A C 1
ATOM 765 O O . THR A 1 94 ? -16.456 -47.909 -43.339 1.00 49.06 94 THR A O 1
ATOM 768 N N . GLU A 1 95 ? -16.633 -49.112 -41.469 1.00 51.25 95 GLU A N 1
ATOM 769 C CA . GLU A 1 95 ? -17.284 -50.245 -42.126 1.00 51.25 95 GLU A CA 1
ATOM 770 C C . GLU A 1 95 ? -18.007 -51.126 -41.099 1.00 51.25 95 GLU A C 1
ATOM 772 O O . GLU A 1 95 ? -17.519 -52.155 -40.640 1.00 51.25 95 GLU A O 1
ATOM 777 N N . SER A 1 96 ? -19.224 -50.718 -40.730 1.00 44.28 96 SER A N 1
ATOM 778 C CA . SER A 1 96 ? -20.220 -51.668 -40.239 1.00 44.28 96 SER A CA 1
ATOM 779 C C . SER A 1 96 ? -21.574 -51.406 -40.897 1.00 44.28 96 SER A C 1
ATOM 781 O O . SER A 1 96 ? -22.289 -50.470 -40.544 1.00 44.28 96 SER A O 1
ATOM 783 N N . SER A 1 97 ? -21.906 -52.305 -41.822 1.00 45.78 97 SER A N 1
ATOM 784 C CA . SER A 1 97 ? -23.238 -52.896 -41.966 1.00 45.78 97 SER A CA 1
ATOM 785 C C . SER A 1 97 ? -24.366 -51.986 -42.464 1.00 45.78 97 SER A C 1
ATOM 787 O O . SER A 1 97 ? -25.098 -51.382 -41.685 1.00 45.78 97 SER A O 1
ATOM 789 N N . GLN A 1 98 ? -24.616 -52.022 -43.776 1.00 49.31 98 GLN A N 1
ATOM 790 C CA . GLN A 1 98 ? -25.980 -51.867 -44.291 1.00 49.31 98 GLN A CA 1
ATOM 791 C C . GLN A 1 98 ? -26.734 -53.199 -44.127 1.00 49.31 98 GLN A C 1
ATOM 793 O O . GLN A 1 98 ? -26.254 -54.211 -44.641 1.00 49.31 98 GLN A O 1
ATOM 798 N N . PRO A 1 99 ? -27.914 -53.232 -43.482 1.00 50.00 99 PRO A N 1
ATOM 799 C CA . PRO A 1 99 ? -28.876 -54.302 -43.687 1.00 50.00 99 PRO A CA 1
ATOM 800 C C . PRO A 1 99 ? -29.881 -53.936 -44.799 1.00 50.00 99 PRO A C 1
ATOM 802 O O . PRO A 1 99 ? -30.497 -52.875 -44.784 1.00 50.00 99 PRO A O 1
ATOM 805 N N . GLU A 1 100 ? -29.968 -54.849 -45.767 1.00 47.31 100 GLU A N 1
ATOM 806 C CA . GLU A 1 100 ? -31.090 -55.300 -46.617 1.00 47.31 100 GLU A CA 1
ATOM 807 C C . GLU A 1 100 ? -32.375 -54.450 -46.792 1.00 47.31 100 GLU A C 1
ATOM 809 O O . GLU A 1 100 ? -33.087 -54.188 -45.824 1.00 47.31 100 GLU A O 1
ATOM 814 N N . ASN A 1 101 ? -32.748 -54.193 -48.064 1.00 43.94 101 ASN A N 1
ATOM 815 C CA . ASN A 1 101 ? -33.985 -54.637 -48.771 1.00 43.94 101 ASN A CA 1
ATOM 816 C C . ASN A 1 101 ? -34.532 -53.602 -49.784 1.00 43.94 101 ASN A C 1
ATOM 818 O O . ASN A 1 101 ? -35.084 -52.580 -49.374 1.00 43.94 101 ASN A O 1
ATOM 822 N N . LEU A 1 102 ? -34.469 -53.899 -51.093 1.00 38.25 102 LEU A N 1
ATOM 823 C CA . LEU A 1 102 ? -35.585 -54.422 -51.915 1.00 38.25 102 LEU A CA 1
ATOM 824 C C . LEU A 1 102 ? -35.091 -54.822 -53.317 1.00 38.25 102 LEU A C 1
ATOM 826 O O . LEU A 1 102 ? -34.247 -54.082 -53.870 1.00 38.25 102 LEU A O 1
#

Sequence (102 aa):
FDESKAHLADFRHRALRHHSEGIFLCEAIFGTTLTNSDGKVIPVRFVGEQHVKDDLGWIPTVKDWLQHIQPQPWMSRTPYKPARSVSSEFPDETESSQPENL

Radius of gyration: 28.29 Å; chains: 1; bounding box: 50×68×76 Å